Protein AF-A0A1I4ESF7-F1 (afdb_monomer_lite)

Radius of gyration: 11.87 Å; chains: 1; bounding box: 27×29×28 Å

pLDDT: mean 92.95, std 5.38, range [70.0, 97.44]

Structure (mmCIF, N/CA/C/O backbone):
data_AF-A0A1I4ESF7-F1
#
_entry.id   AF-A0A1I4ESF7-F1
#
loop_
_atom_site.group_PDB
_atom_site.id
_atom_site.type_symbol
_atom_site.label_atom_id
_atom_site.label_alt_id
_atom_site.label_comp_id
_atom_site.label_asym_id
_atom_site.label_entity_id
_atom_site.label_seq_id
_atom_site.pdbx_PDB_ins_code
_atom_site.Cartn_x
_atom_site.Cartn_y
_atom_site.Cartn_z
_atom_site.occupancy
_atom_site.B_iso_or_equiv
_atom_site.auth_seq_id
_atom_site.auth_comp_id
_atom_site.auth_asym_id
_atom_site.auth_atom_id
_atom_site.pdbx_PDB_model_num
ATOM 1 N N . MET A 1 1 ? -12.478 5.673 2.289 1.00 78.62 1 MET A N 1
ATOM 2 C CA . MET A 1 1 ? -11.882 4.576 3.102 1.00 78.62 1 MET A CA 1
ATOM 3 C C . MET A 1 1 ? -10.660 4.049 2.359 1.00 78.62 1 MET A C 1
ATOM 5 O O . MET A 1 1 ? -10.756 3.859 1.157 1.00 78.62 1 MET A O 1
ATOM 9 N N . ILE A 1 2 ? -9.514 3.838 3.015 1.00 91.75 2 ILE A N 1
ATOM 10 C CA . ILE A 1 2 ? -8.253 3.507 2.313 1.00 91.75 2 ILE A CA 1
ATOM 11 C C . ILE A 1 2 ? -8.156 2.045 1.829 1.00 91.75 2 ILE A C 1
ATOM 13 O O . ILE A 1 2 ? -7.394 1.740 0.914 1.00 91.75 2 ILE A O 1
ATOM 17 N N . CYS A 1 3 ? -8.949 1.136 2.407 1.00 95.31 3 CYS A N 1
ATOM 18 C CA . CYS A 1 3 ? -9.024 -0.252 1.951 1.00 95.31 3 CYS A CA 1
ATOM 19 C C . CYS A 1 3 ? -9.435 -0.329 0.478 1.00 95.31 3 CYS A C 1
ATOM 21 O O . CYS A 1 3 ? -10.318 0.410 0.046 1.00 95.31 3 CYS A O 1
ATOM 23 N N . GLY A 1 4 ? -8.813 -1.231 -0.274 1.00 95.69 4 GLY A N 1
ATOM 24 C CA . GLY A 1 4 ? -9.054 -1.404 -1.700 1.00 95.69 4 GLY A CA 1
ATOM 25 C C . GLY A 1 4 ? -7.822 -1.889 -2.451 1.00 95.69 4 GLY A C 1
ATOM 26 O O . GLY A 1 4 ? -6.755 -2.104 -1.866 1.00 95.69 4 GLY A O 1
ATOM 27 N N . ASN A 1 5 ? -7.998 -2.060 -3.757 1.00 96.25 5 ASN A N 1
ATOM 28 C CA . ASN A 1 5 ? -6.925 -2.336 -4.700 1.00 96.25 5 ASN A CA 1
ATOM 29 C C . ASN A 1 5 ? -6.444 -1.017 -5.313 1.00 96.25 5 ASN A C 1
ATOM 31 O O . ASN A 1 5 ? -7.246 -0.132 -5.611 1.00 96.25 5 ASN A O 1
ATOM 3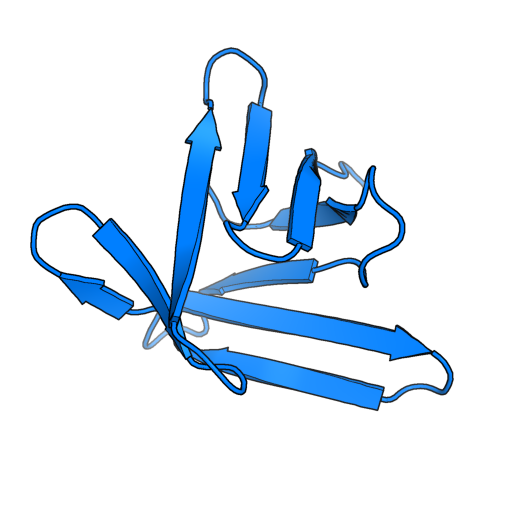5 N N . TRP A 1 6 ? -5.140 -0.897 -5.517 1.00 96.56 6 TRP A N 1
ATOM 36 C CA . TRP A 1 6 ? -4.485 0.340 -5.924 1.00 96.56 6 TRP A CA 1
ATOM 37 C C . TRP A 1 6 ? -3.470 0.040 -7.021 1.00 96.56 6 TRP A C 1
ATOM 39 O O . TRP A 1 6 ? -2.582 -0.798 -6.847 1.00 96.56 6 TRP A O 1
ATOM 49 N N . LYS A 1 7 ? -3.616 0.716 -8.161 1.00 95.44 7 LYS A N 1
ATOM 50 C CA . LYS A 1 7 ? -2.730 0.593 -9.316 1.00 95.44 7 LYS A CA 1
ATOM 51 C C . LYS A 1 7 ? -1.608 1.610 -9.226 1.00 95.44 7 LYS A C 1
ATOM 53 O O . LYS A 1 7 ? -1.916 2.792 -9.103 1.00 95.44 7 LYS A O 1
ATOM 58 N N . SER A 1 8 ? -0.353 1.197 -9.361 1.00 95.12 8 SER A N 1
ATOM 59 C CA . SER A 1 8 ? 0.737 2.175 -9.458 1.00 95.12 8 SER A CA 1
ATOM 60 C C . SER A 1 8 ? 0.667 2.952 -10.776 1.00 95.12 8 SER A C 1
ATOM 62 O O . SER A 1 8 ? 0.433 2.373 -11.842 1.00 95.12 8 SER A O 1
ATOM 64 N N . LEU A 1 9 ? 0.914 4.260 -10.711 1.00 95.94 9 LEU A N 1
ATOM 65 C CA . LEU A 1 9 ? 1.089 5.132 -11.877 1.00 95.94 9 LEU A CA 1
ATOM 66 C C . LEU A 1 9 ? 2.568 5.326 -12.254 1.00 95.94 9 LEU A C 1
ATOM 68 O O . LEU A 1 9 ? 2.866 5.815 -13.341 1.00 95.94 9 LEU A O 1
ATOM 72 N N . CYS A 1 10 ? 3.494 4.908 -11.386 1.00 92.31 10 CYS A N 1
ATOM 73 C CA . CYS A 1 10 ? 4.937 5.127 -11.534 1.00 92.31 10 CYS A CA 1
ATOM 74 C C . CYS A 1 10 ? 5.726 3.844 -11.856 1.00 92.31 10 CYS A C 1
ATOM 76 O O . CYS A 1 10 ? 6.952 3.872 -11.910 1.00 92.31 10 CYS A O 1
ATOM 78 N N . GLY A 1 11 ? 5.041 2.719 -12.084 1.00 87.81 11 GLY A N 1
ATOM 79 C CA . GLY A 1 11 ? 5.671 1.431 -12.401 1.00 87.81 11 GLY A CA 1
ATOM 80 C C . GLY A 1 11 ? 6.087 0.599 -11.183 1.00 87.81 11 GLY A C 1
ATOM 81 O O . GLY A 1 11 ? 6.671 -0.472 -11.362 1.00 87.81 11 GLY A O 1
ATOM 82 N N . SER A 1 12 ? 5.757 1.051 -9.969 1.00 91.44 12 SER A N 1
ATOM 83 C CA . SER A 1 12 ? 5.847 0.241 -8.752 1.00 91.44 12 SER A CA 1
ATOM 84 C C . SER A 1 12 ? 4.802 -0.889 -8.760 1.00 91.44 12 SER A C 1
ATOM 86 O O . SER A 1 12 ? 3.869 -0.880 -9.569 1.00 91.44 12 SER A O 1
ATOM 88 N N . PRO A 1 13 ? 4.947 -1.911 -7.900 1.00 92.44 13 PRO A N 1
ATOM 89 C CA . PRO A 1 13 ? 3.968 -2.989 -7.796 1.00 92.44 13 PRO A CA 1
ATOM 90 C C . PRO A 1 13 ? 2.589 -2.474 -7.384 1.00 92.44 13 PRO A C 1
ATOM 92 O O . PRO A 1 13 ? 2.482 -1.598 -6.530 1.00 92.44 13 PRO A O 1
ATOM 95 N N . ASP A 1 14 ? 1.532 -3.077 -7.924 1.00 94.06 14 ASP A N 1
ATOM 96 C CA . ASP A 1 14 ? 0.176 -2.830 -7.438 1.00 94.06 14 ASP A CA 1
ATOM 97 C C . ASP A 1 14 ? 0.046 -3.291 -5.980 1.00 94.06 14 ASP A C 1
ATOM 99 O O . ASP A 1 14 ? 0.639 -4.298 -5.561 1.00 94.06 14 ASP A O 1
ATOM 103 N N . ILE A 1 15 ? -0.763 -2.564 -5.209 1.00 95.50 15 ILE A N 1
ATOM 104 C CA . ILE A 1 15 ? -0.962 -2.852 -3.791 1.00 95.50 15 ILE A CA 1
ATOM 105 C C . ILE A 1 15 ? -2.429 -3.113 -3.466 1.00 95.50 15 ILE A C 1
ATOM 107 O O . ILE A 1 15 ? -3.351 -2.613 -4.115 1.00 95.50 15 ILE A O 1
ATOM 111 N N . ARG A 1 16 ? -2.645 -3.867 -2.392 1.00 96.25 16 ARG A N 1
ATOM 112 C CA . ARG A 1 16 ? -3.954 -4.051 -1.768 1.00 96.25 16 ARG A CA 1
ATOM 113 C C . ARG A 1 16 ? -3.878 -3.670 -0.302 1.00 96.25 16 ARG A C 1
ATOM 115 O O . ARG A 1 16 ? -3.058 -4.217 0.433 1.00 96.25 16 ARG A O 1
ATOM 122 N N . ILE A 1 17 ? -4.768 -2.783 0.131 1.00 96.81 17 ILE A N 1
ATOM 123 C CA . ILE A 1 17 ? -4.928 -2.415 1.540 1.00 96.81 17 ILE A CA 1
ATOM 124 C C . ILE A 1 17 ? -6.210 -3.050 2.063 1.00 96.81 17 ILE A C 1
ATOM 126 O O . ILE A 1 17 ? -7.268 -2.946 1.442 1.00 96.81 17 ILE A O 1
ATOM 130 N N . PHE A 1 18 ? -6.120 -3.729 3.201 1.00 96.31 18 PHE A N 1
ATOM 131 C CA . PHE A 1 18 ? -7.248 -4.423 3.816 1.00 96.31 18 PHE A CA 1
ATOM 132 C C . PHE A 1 18 ? -7.108 -4.454 5.337 1.00 96.31 18 PHE A C 1
ATOM 134 O O . PHE A 1 18 ? -6.024 -4.245 5.877 1.00 96.31 18 PHE A O 1
ATOM 141 N N . HIS A 1 19 ? -8.211 -4.716 6.031 1.00 95.38 19 HIS A N 1
ATOM 142 C CA . HIS A 1 19 ? -8.205 -4.995 7.462 1.00 95.38 19 HIS A CA 1
ATOM 143 C C . HIS A 1 19 ? -8.341 -6.508 7.656 1.00 95.38 19 HIS A C 1
ATOM 145 O O . HIS A 1 19 ? -9.270 -7.103 7.117 1.00 95.38 19 HIS A O 1
ATOM 151 N N . ASP A 1 20 ? 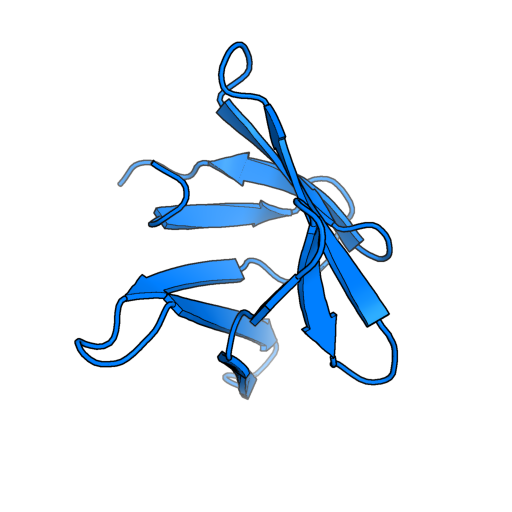-7.428 -7.139 8.395 1.00 94.56 20 ASP A N 1
ATOM 152 C CA . ASP A 1 20 ? -7.438 -8.598 8.617 1.00 94.56 20 ASP A CA 1
ATOM 153 C C . ASP A 1 20 ? -8.264 -9.033 9.844 1.00 94.56 20 ASP A C 1
ATOM 155 O O . ASP A 1 20 ? -8.276 -10.202 10.214 1.00 94.56 20 ASP A O 1
ATOM 159 N N . GLY A 1 21 ? -8.960 -8.084 10.474 1.00 94.62 21 GLY A N 1
ATOM 160 C CA . GLY A 1 21 ? -9.710 -8.280 11.718 1.00 94.62 21 GLY A CA 1
ATOM 161 C C . GLY A 1 21 ? -8.928 -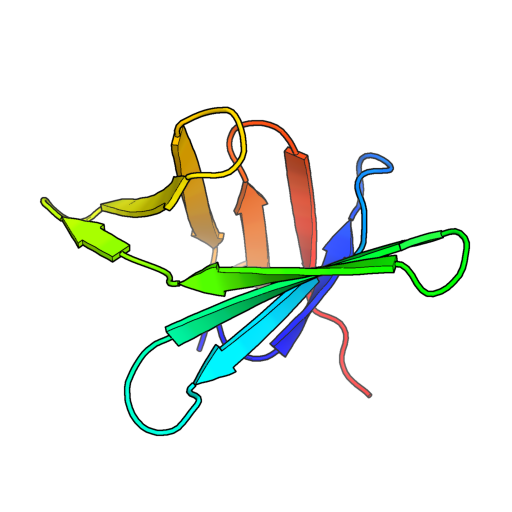7.865 12.964 1.00 94.62 21 GLY A C 1
ATOM 162 O O . GLY A 1 21 ? -9.541 -7.581 13.987 1.00 94.62 21 GLY A O 1
ATOM 163 N N . ILE A 1 22 ? -7.602 -7.741 12.864 1.00 92.62 22 ILE A N 1
ATOM 164 C CA . ILE A 1 22 ? -6.724 -7.305 13.957 1.00 92.62 22 ILE A CA 1
ATOM 165 C C . ILE A 1 22 ? -6.144 -5.925 13.653 1.00 92.62 22 ILE A C 1
ATOM 167 O O . ILE A 1 22 ? -6.106 -5.059 14.525 1.00 92.62 22 ILE A O 1
ATOM 171 N N . ARG A 1 23 ? -5.666 -5.714 12.425 1.00 93.12 23 ARG A N 1
ATOM 172 C CA . ARG A 1 23 ? -5.043 -4.460 11.997 1.00 93.12 23 ARG A CA 1
ATOM 173 C C . ARG A 1 23 ? -5.171 -4.247 10.497 1.00 93.12 23 ARG A C 1
ATOM 175 O O . ARG A 1 23 ? -5.467 -5.160 9.725 1.00 93.12 23 ARG A O 1
ATOM 182 N N . TYR A 1 24 ? -4.868 -3.027 10.070 1.00 95.94 24 TYR A N 1
ATOM 183 C CA . TYR A 1 24 ? -4.680 -2.738 8.657 1.00 95.94 24 TYR A CA 1
ATOM 184 C C . TYR A 1 24 ? -3.381 -3.362 8.135 1.00 95.94 24 TYR A C 1
ATOM 186 O O . TYR A 1 24 ? -2.333 -3.353 8.792 1.00 95.94 24 TYR A O 1
ATOM 194 N N . ARG A 1 25 ? -3.461 -3.912 6.929 1.00 96.44 25 ARG A N 1
ATOM 195 C CA . ARG A 1 25 ? -2.391 -4.605 6.218 1.00 96.44 25 ARG A CA 1
ATOM 196 C C . ARG A 1 25 ? -2.286 -4.042 4.810 1.00 96.44 25 ARG A C 1
ATOM 198 O O . ARG A 1 25 ? -3.286 -3.630 4.221 1.00 96.44 25 ARG A O 1
ATOM 205 N N . LEU A 1 26 ? -1.073 -4.066 4.277 1.00 96.56 26 LEU A N 1
ATOM 206 C CA . LEU A 1 26 ? -0.776 -3.723 2.894 1.00 96.56 26 LEU A CA 1
ATOM 207 C C . LEU A 1 26 ? -0.041 -4.899 2.260 1.00 96.56 26 LEU A C 1
ATOM 209 O O . LEU A 1 26 ? 0.931 -5.403 2.823 1.00 96.56 26 LEU A O 1
ATOM 213 N N . CYS A 1 27 ? -0.534 -5.352 1.115 1.00 95.69 27 CYS A N 1
ATOM 214 C CA . CYS A 1 27 ? 0.079 -6.398 0.311 1.00 95.69 27 CYS A CA 1
ATOM 215 C C . CYS A 1 27 ? 0.631 -5.789 -0.980 1.00 95.69 27 CYS A C 1
ATOM 217 O O . CYS A 1 27 ? -0.130 -5.153 -1.707 1.00 95.69 27 CYS A O 1
ATOM 219 N N . LEU A 1 28 ? 1.922 -5.984 -1.253 1.00 92.00 28 LEU A N 1
ATOM 220 C CA . LEU A 1 28 ? 2.574 -5.634 -2.518 1.00 92.00 28 LEU A CA 1
ATOM 221 C C . LEU A 1 28 ? 2.655 -6.881 -3.395 1.00 92.00 28 LEU A C 1
ATOM 223 O O . LEU A 1 28 ? 3.226 -7.883 -2.962 1.00 92.00 28 LEU A O 1
ATOM 227 N N . SER A 1 29 ? 2.114 -6.819 -4.612 1.00 87.38 29 SER A N 1
ATOM 228 C CA . SER A 1 29 ? 2.128 -7.945 -5.556 1.00 87.38 29 SER A CA 1
ATOM 229 C C . SER A 1 29 ? 3.195 -7.728 -6.628 1.00 87.38 29 SER A C 1
ATOM 231 O O . SER A 1 29 ? 2.997 -6.955 -7.564 1.00 87.38 29 SER A O 1
ATOM 233 N N . TYR A 1 30 ? 4.340 -8.396 -6.494 1.00 80.38 30 TYR A N 1
ATOM 234 C CA . TYR A 1 30 ? 5.407 -8.380 -7.495 1.00 80.38 30 TYR A CA 1
ATOM 235 C C . TYR A 1 30 ? 5.153 -9.422 -8.594 1.00 80.38 30 TYR A C 1
ATOM 237 O O . TYR A 1 30 ? 4.305 -10.307 -8.480 1.00 80.38 30 TYR A O 1
ATOM 245 N N . LYS A 1 31 ? 5.922 -9.324 -9.685 1.00 78.00 31 LYS A N 1
ATOM 24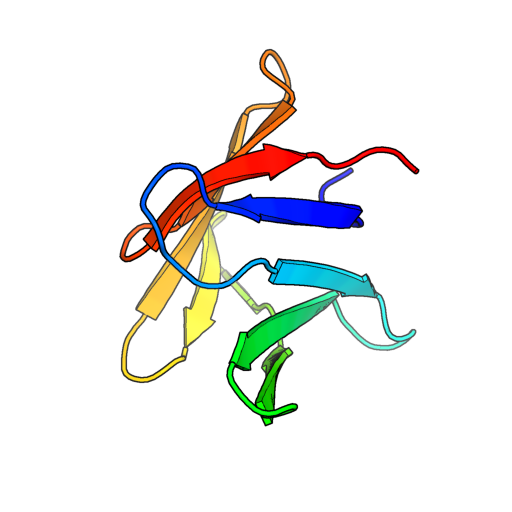6 C CA . LYS A 1 31 ? 5.934 -10.335 -10.754 1.00 78.00 31 LYS A CA 1
ATOM 247 C C . LYS A 1 31 ? 6.322 -11.717 -10.201 1.00 78.00 31 LYS A C 1
ATOM 249 O O . LYS A 1 31 ? 7.047 -11.799 -9.213 1.00 78.00 31 LYS A O 1
ATOM 254 N N . HIS A 1 32 ? 5.921 -12.778 -10.906 1.00 76.31 32 HIS A N 1
ATOM 255 C CA . HIS A 1 32 ? 6.210 -14.181 -10.558 1.00 76.31 32 HIS A CA 1
ATOM 256 C C . HIS A 1 32 ? 5.601 -14.621 -9.217 1.00 76.31 32 HIS A C 1
ATOM 258 O O . HIS A 1 32 ? 6.281 -15.234 -8.397 1.00 76.31 32 HIS A O 1
ATOM 264 N N . ASP A 1 33 ? 4.337 -14.258 -8.979 1.00 76.88 33 ASP A N 1
ATOM 265 C CA . ASP A 1 33 ? 3.537 -14.690 -7.821 1.00 76.88 33 ASP A CA 1
ATOM 266 C C . ASP A 1 33 ? 4.159 -14.392 -6.446 1.00 76.88 33 ASP A C 1
ATOM 268 O O . ASP A 1 33 ? 3.791 -14.978 -5.428 1.00 76.88 33 ASP A O 1
ATOM 272 N N . THR A 1 34 ? 5.099 -13.447 -6.392 1.00 84.12 34 THR A N 1
ATOM 273 C CA . THR A 1 34 ? 5.733 -13.036 -5.142 1.00 84.12 34 THR A CA 1
ATOM 274 C C . THR A 1 34 ? 4.934 -11.897 -4.527 1.00 84.12 34 THR A C 1
ATOM 276 O O . THR A 1 34 ? 4.814 -10.824 -5.116 1.00 84.12 34 THR A O 1
ATOM 279 N N . ALA A 1 35 ? 4.412 -12.107 -3.320 1.00 90.12 35 ALA A N 1
ATOM 280 C CA . ALA A 1 35 ? 3.668 -11.093 -2.587 1.00 90.12 35 ALA A CA 1
ATOM 281 C C . ALA A 1 35 ? 4.252 -10.870 -1.189 1.00 90.12 35 ALA A C 1
ATOM 283 O O . ALA A 1 35 ? 4.558 -11.821 -0.469 1.00 90.12 35 ALA A O 1
ATOM 284 N N . PHE A 1 36 ? 4.363 -9.606 -0.780 1.00 92.06 36 PHE A N 1
ATOM 285 C CA . PHE A 1 36 ? 4.810 -9.227 0.561 1.00 92.06 36 PHE A CA 1
ATOM 286 C C . PHE A 1 36 ? 3.680 -8.536 1.307 1.00 92.06 36 PHE A C 1
ATOM 288 O O . PHE A 1 36 ? 3.119 -7.564 0.813 1.00 92.06 36 PHE A O 1
ATOM 295 N N . THR A 1 37 ? 3.357 -9.015 2.511 1.00 94.88 37 THR A N 1
ATOM 296 C CA . THR A 1 37 ? 2.321 -8.405 3.356 1.00 94.88 37 THR A CA 1
ATOM 297 C C . THR A 1 37 ? 2.921 -7.787 4.610 1.00 94.88 37 THR A C 1
ATOM 299 O O . THR A 1 37 ? 3.441 -8.482 5.487 1.00 94.88 37 THR A O 1
ATOM 302 N N . VAL A 1 38 ? 2.759 -6.478 4.744 1.00 95.50 38 VAL A N 1
ATOM 303 C CA . VAL A 1 38 ? 3.228 -5.680 5.878 1.00 95.50 38 VAL A CA 1
ATOM 304 C C . VAL A 1 38 ? 2.052 -5.180 6.712 1.00 95.50 38 VAL A C 1
ATOM 306 O O . VAL A 1 38 ? 0.916 -5.093 6.247 1.00 95.50 38 VAL A O 1
ATOM 309 N N . GLY A 1 39 ? 2.296 -4.929 7.998 1.00 95.94 39 GLY A N 1
ATOM 310 C CA . GLY A 1 39 ? 1.333 -4.235 8.854 1.00 95.94 39 GLY A CA 1
ATOM 311 C C . GLY A 1 39 ? 1.427 -2.730 8.639 1.00 95.94 39 GLY A C 1
ATOM 312 O O . GLY A 1 39 ? 2.533 -2.212 8.488 1.00 95.94 39 GLY A O 1
ATOM 313 N N . LEU A 1 40 ? 0.285 -2.048 8.643 1.00 96.25 40 LEU A N 1
ATOM 314 C CA . LEU A 1 40 ? 0.259 -0.593 8.701 1.00 96.25 40 LEU A CA 1
ATOM 315 C C . LEU A 1 40 ? 0.323 -0.135 10.155 1.00 96.25 40 LEU A C 1
ATOM 317 O O . LEU A 1 40 ? -0.334 -0.704 11.030 1.00 96.25 40 LEU A O 1
ATOM 321 N N . SER A 1 41 ? 1.101 0.911 10.382 1.00 95.31 41 SER A N 1
ATOM 322 C CA . SER A 1 41 ? 1.237 1.589 11.663 1.00 95.31 41 SER A CA 1
ATOM 323 C C . SER A 1 41 ? 0.754 3.025 11.524 1.00 95.31 41 SER A C 1
ATOM 325 O O . SER A 1 41 ? 0.942 3.656 10.484 1.00 95.31 41 SER A O 1
ATOM 327 N N . GLN A 1 42 ? 0.153 3.549 12.589 1.00 93.38 42 GLN A N 1
ATOM 328 C CA . GLN A 1 42 ? -0.155 4.967 12.717 1.00 93.38 42 GLN A CA 1
ATOM 329 C C . GLN A 1 42 ? 0.542 5.534 13.944 1.00 93.38 42 GLN A C 1
ATOM 331 O O . GLN A 1 42 ? 0.485 4.950 15.025 1.00 93.38 42 GLN A O 1
ATOM 336 N N . SER A 1 43 ? 1.212 6.667 13.772 1.00 93.25 43 SER A N 1
ATOM 337 C CA . SER A 1 43 ? 1.834 7.408 14.866 1.00 93.25 43 SER A CA 1
ATOM 338 C C . SER A 1 43 ? 1.925 8.881 14.496 1.00 93.25 43 SER A C 1
ATOM 340 O O . SER A 1 43 ? 2.228 9.202 13.349 1.00 93.25 43 SER A O 1
ATOM 342 N N . TRP A 1 44 ? 1.638 9.774 15.447 1.00 92.50 44 TRP A N 1
ATOM 343 C CA . TRP A 1 44 ? 1.705 11.232 15.256 1.00 92.50 44 TRP A CA 1
ATOM 344 C C . TRP A 1 44 ? 0.935 11.753 14.025 1.00 92.50 44 TRP A C 1
ATOM 346 O O . TRP A 1 44 ? 1.367 12.694 13.369 1.00 92.50 44 TRP A O 1
ATOM 356 N N . GLY A 1 45 ? -0.195 11.122 13.686 1.00 89.25 45 GLY A N 1
ATOM 357 C CA . GLY A 1 45 ? -1.009 11.486 12.518 1.00 89.25 45 GLY A CA 1
ATOM 358 C C . GLY A 1 45 ? -0.489 10.968 11.170 1.00 89.25 45 GLY A C 1
ATOM 359 O O . GLY A 1 45 ? -1.113 11.222 10.146 1.00 89.25 45 GLY A O 1
ATOM 360 N N . ILE A 1 46 ? 0.610 10.211 11.152 1.00 92.50 46 ILE A N 1
ATOM 361 C CA . ILE A 1 46 ? 1.199 9.633 9.940 1.00 92.50 46 ILE A CA 1
ATOM 362 C C . ILE A 1 46 ? 0.838 8.149 9.871 1.00 92.50 46 ILE A C 1
ATOM 364 O O . ILE A 1 46 ? 1.045 7.412 10.837 1.00 92.50 46 ILE A O 1
ATOM 368 N N . THR A 1 47 ? 0.339 7.699 8.718 1.00 95.75 47 THR A N 1
ATOM 369 C CA . THR A 1 47 ? 0.190 6.269 8.403 1.00 95.75 47 THR A CA 1
ATOM 370 C C . THR A 1 47 ? 1.415 5.807 7.627 1.00 95.75 47 THR A C 1
ATOM 372 O O . THR A 1 47 ? 1.806 6.454 6.660 1.00 95.75 47 THR A O 1
ATOM 375 N N . PHE A 1 48 ? 2.041 4.705 8.028 1.00 96.38 48 PHE A N 1
ATOM 376 C CA . PHE A 1 48 ? 3.264 4.218 7.395 1.00 96.38 48 PHE A CA 1
ATOM 377 C C . PHE A 1 48 ? 3.435 2.707 7.543 1.00 96.38 48 PHE A C 1
ATOM 379 O O . PHE A 1 48 ? 2.763 2.047 8.338 1.00 96.38 48 PHE A O 1
ATOM 386 N N . PHE A 1 49 ? 4.391 2.164 6.803 1.00 95.88 49 PHE A N 1
ATOM 387 C CA . PHE A 1 49 ? 4.922 0.821 6.996 1.00 95.88 49 PHE A CA 1
ATOM 388 C C . PHE A 1 49 ? 6.437 0.827 6.788 1.00 95.88 49 PHE A C 1
ATOM 390 O O . PHE A 1 49 ? 7.001 1.785 6.260 1.00 95.88 49 PHE A O 1
ATOM 397 N N . ASN A 1 50 ? 7.106 -0.234 7.238 1.00 93.00 50 ASN A N 1
ATOM 398 C CA . ASN A 1 50 ? 8.529 -0.422 6.987 1.00 93.00 50 ASN A CA 1
ATOM 399 C C . ASN A 1 50 ? 8.725 -1.552 5.974 1.00 93.00 50 ASN A C 1
ATOM 401 O O . ASN A 1 50 ? 8.292 -2.680 6.217 1.00 93.00 50 ASN A O 1
ATOM 405 N N . PHE A 1 51 ? 9.365 -1.240 4.853 1.00 90.94 51 PHE A N 1
ATOM 406 C CA . PHE A 1 51 ? 9.773 -2.206 3.843 1.00 90.94 51 PHE A CA 1
ATOM 407 C C . PHE A 1 51 ? 11.105 -1.749 3.248 1.00 90.94 51 PHE A C 1
ATOM 409 O O . PHE A 1 51 ? 11.139 -0.925 2.343 1.00 90.94 51 PHE A O 1
ATOM 416 N N . TYR A 1 52 ? 12.208 -2.224 3.837 1.00 89.31 52 TYR A N 1
ATOM 417 C CA . TYR A 1 52 ? 13.569 -1.734 3.558 1.00 89.31 52 TYR A CA 1
ATOM 418 C C . TYR A 1 52 ? 13.751 -0.217 3.779 1.00 89.31 52 TYR A C 1
ATOM 420 O O . TYR A 1 52 ? 14.655 0.399 3.221 1.00 89.31 52 TYR A O 1
ATOM 428 N N . GLY A 1 53 ? 12.907 0.387 4.618 1.00 92.62 53 GLY A N 1
ATOM 429 C CA . GLY A 1 53 ? 12.824 1.830 4.815 1.00 92.62 53 GLY A CA 1
ATOM 430 C C . GLY A 1 53 ? 11.427 2.249 5.269 1.00 92.62 53 GLY A C 1
ATOM 431 O O . GLY A 1 53 ? 10.464 1.495 5.123 1.00 92.62 53 GLY A O 1
ATOM 432 N N . LEU A 1 54 ? 11.314 3.444 5.851 1.00 94.62 54 LEU A N 1
ATOM 433 C CA . LEU A 1 54 ? 10.028 4.014 6.255 1.00 94.62 54 LEU A CA 1
ATOM 434 C C . LEU A 1 54 ? 9.286 4.543 5.021 1.00 94.62 54 LEU A C 1
ATOM 436 O O . LEU A 1 54 ? 9.745 5.496 4.394 1.00 94.62 54 LEU A O 1
ATOM 440 N N . ILE A 1 55 ? 8.122 3.973 4.721 1.00 96.12 55 ILE A N 1
ATOM 441 C CA . ILE A 1 55 ? 7.256 4.411 3.624 1.00 96.12 55 ILE A CA 1
ATOM 442 C C . ILE A 1 55 ? 5.975 4.972 4.229 1.00 96.12 55 ILE A C 1
ATOM 444 O O . ILE A 1 55 ? 5.228 4.249 4.894 1.00 96.12 55 ILE A O 1
ATOM 448 N N . GLN A 1 56 ? 5.729 6.266 4.024 1.00 96.88 56 GLN A N 1
ATOM 449 C CA . GLN A 1 56 ? 4.496 6.907 4.477 1.00 96.88 56 GLN A CA 1
ATOM 450 C C . GLN A 1 56 ? 3.409 6.763 3.419 1.00 96.88 56 GLN A C 1
ATOM 452 O O . GLN A 1 56 ? 3.695 6.734 2.222 1.00 96.88 56 GLN A O 1
ATOM 457 N N . ILE A 1 57 ? 2.170 6.692 3.888 1.00 96.75 57 ILE A N 1
ATOM 458 C CA . ILE A 1 57 ? 0.969 6.592 3.072 1.00 96.75 57 ILE A CA 1
ATOM 459 C C . ILE A 1 57 ? 0.168 7.873 3.249 1.00 96.75 57 ILE A C 1
ATOM 461 O O . ILE A 1 57 ? -0.223 8.217 4.367 1.00 96.75 57 ILE A O 1
ATOM 465 N N . LEU A 1 58 ? -0.113 8.535 2.134 1.00 95.94 58 LEU A N 1
ATOM 466 C CA . LEU A 1 58 ? -1.028 9.662 2.056 1.00 95.94 58 LEU A CA 1
ATOM 467 C C . LEU A 1 58 ? -2.224 9.261 1.196 1.00 95.94 58 LEU A C 1
ATOM 469 O O . LEU A 1 58 ? -2.060 8.573 0.192 1.00 95.94 58 LEU A O 1
ATOM 473 N N . TYR A 1 59 ? -3.418 9.670 1.607 1.00 95.25 59 TYR A N 1
ATOM 474 C CA . TYR A 1 59 ? -4.646 9.464 0.848 1.00 95.25 59 TYR A CA 1
ATOM 475 C C . TYR A 1 59 ? -5.290 10.824 0.593 1.00 95.25 59 TYR A C 1
ATOM 477 O O . TYR A 1 59 ? -5.564 11.555 1.543 1.00 95.25 59 TYR A O 1
ATOM 485 N N . ASP A 1 60 ? -5.480 11.142 -0.682 1.00 95.12 60 ASP A N 1
ATOM 486 C CA . ASP A 1 60 ? -6.216 12.299 -1.183 1.00 95.12 60 ASP A CA 1
ATOM 487 C C . ASP A 1 60 ? -7.648 11.829 -1.471 1.00 95.12 60 ASP A C 1
ATOM 489 O O . ASP A 1 60 ? -7.873 11.015 -2.373 1.00 95.12 60 ASP A O 1
ATOM 493 N N . ASP A 1 61 ? -8.603 12.261 -0.648 1.00 93.69 61 ASP A N 1
ATOM 494 C CA . ASP A 1 61 ? -10.004 11.852 -0.746 1.00 93.69 61 ASP A CA 1
ATOM 495 C C . ASP A 1 61 ? -10.765 12.589 -1.854 1.00 93.69 61 ASP A C 1
ATOM 497 O O . ASP A 1 61 ? -11.682 12.008 -2.434 1.00 93.69 61 ASP A O 1
ATOM 501 N N . GLU A 1 62 ? -10.354 13.810 -2.203 1.00 95.25 62 GLU A N 1
ATOM 502 C CA . GLU A 1 62 ? -10.912 14.576 -3.322 1.00 95.25 62 GLU A CA 1
ATOM 503 C C . GLU A 1 62 ? -10.624 13.898 -4.665 1.00 95.25 62 GLU A C 1
ATOM 505 O O . GLU A 1 62 ? -11.485 13.858 -5.548 1.00 95.25 62 GLU A O 1
ATOM 510 N N . ARG A 1 63 ? -9.416 13.348 -4.828 1.00 95.12 63 ARG A N 1
ATOM 511 C CA . ARG A 1 63 ? -8.977 12.678 -6.067 1.00 95.12 63 ARG A CA 1
ATOM 512 C C . ARG A 1 63 ? -9.100 11.161 -6.033 1.00 95.12 63 ARG A C 1
ATOM 514 O O . ARG A 1 63 ? -8.891 10.515 -7.058 1.00 95.12 63 ARG A O 1
ATOM 521 N N . ASP A 1 64 ? -9.397 10.601 -4.865 1.00 95.75 64 ASP A N 1
ATOM 522 C CA . ASP A 1 64 ? -9.332 9.170 -4.575 1.00 95.75 64 ASP A CA 1
ATOM 523 C C . ASP A 1 64 ? -7.994 8.537 -5.005 1.00 95.75 64 ASP A C 1
ATOM 525 O O . ASP A 1 64 ? -7.923 7.500 -5.674 1.00 95.75 64 ASP A O 1
ATOM 529 N N . MET A 1 65 ? -6.909 9.200 -4.606 1.00 96.69 65 MET A N 1
ATOM 530 C CA . MET A 1 65 ? -5.537 8.816 -4.919 1.00 96.69 65 MET A CA 1
ATOM 531 C C . MET A 1 65 ? -4.752 8.492 -3.660 1.00 96.69 65 MET A C 1
ATOM 533 O O . MET A 1 65 ? -4.915 9.116 -2.613 1.00 96.69 65 MET A O 1
ATOM 537 N N . LEU A 1 66 ? -3.854 7.524 -3.780 1.00 96.75 66 LEU A N 1
ATOM 538 C CA . LEU A 1 66 ? -2.943 7.146 -2.715 1.00 96.75 66 LEU A CA 1
ATOM 539 C C . LEU A 1 66 ? -1.512 7.451 -3.141 1.00 96.75 66 LEU A C 1
ATOM 541 O O . LEU A 1 66 ? -1.113 7.118 -4.249 1.00 96.75 66 LEU A O 1
ATOM 545 N N . SER A 1 67 ? -0.727 8.046 -2.254 1.00 96.69 67 SER A N 1
ATOM 546 C CA . SER A 1 67 ? 0.681 8.344 -2.506 1.00 96.69 67 SER A CA 1
ATOM 547 C C . SER A 1 67 ? 1.551 7.658 -1.468 1.00 96.69 67 SER A C 1
ATOM 549 O O . SER A 1 67 ? 1.321 7.772 -0.262 1.00 96.69 67 SER A O 1
ATOM 551 N N . LEU A 1 68 ? 2.564 6.946 -1.949 1.00 96.19 68 LEU A N 1
ATOM 552 C CA . LEU A 1 68 ? 3.613 6.349 -1.136 1.00 96.19 68 LEU A CA 1
ATOM 553 C C . LEU A 1 68 ? 4.903 7.140 -1.333 1.00 96.19 68 LEU A C 1
ATOM 555 O O . LEU A 1 68 ? 5.327 7.362 -2.465 1.00 96.19 68 LEU A O 1
ATOM 559 N N . THR A 1 69 ? 5.567 7.528 -0.245 1.00 95.31 69 THR A N 1
ATOM 560 C CA . THR A 1 69 ? 6.729 8.437 -0.316 1.00 95.31 69 THR A CA 1
ATOM 561 C C . THR A 1 69 ? 7.896 7.931 -1.167 1.00 95.31 69 THR A C 1
ATOM 563 O O . THR A 1 69 ? 8.658 8.752 -1.667 1.00 95.31 69 THR A O 1
ATOM 566 N N . THR A 1 70 ? 8.054 6.614 -1.339 1.00 91.75 70 THR A N 1
ATOM 567 C CA . THR A 1 70 ? 9.108 6.010 -2.181 1.00 91.75 70 THR A CA 1
ATOM 568 C C . THR A 1 70 ? 8.591 5.430 -3.495 1.00 91.75 70 THR A C 1
ATOM 570 O O . THR A 1 70 ? 9.372 5.278 -4.427 1.00 91.75 70 THR A O 1
ATOM 573 N N . GLU A 1 71 ? 7.294 5.121 -3.585 1.00 91.88 71 GLU A N 1
ATOM 574 C CA . GLU A 1 71 ? 6.712 4.384 -4.718 1.00 91.88 71 GLU A CA 1
ATOM 575 C C . GLU A 1 71 ? 5.832 5.252 -5.630 1.00 91.88 71 GLU A C 1
ATOM 577 O O . GLU A 1 71 ? 5.330 4.779 -6.649 1.00 91.88 71 GLU A O 1
ATOM 582 N N . GLY A 1 72 ? 5.615 6.515 -5.260 1.00 95.50 72 GLY A N 1
ATOM 583 C CA . GLY A 1 72 ? 4.822 7.459 -6.035 1.00 95.50 72 GLY A CA 1
ATOM 584 C C . GLY A 1 72 ? 3.316 7.267 -5.874 1.00 95.50 72 GLY A C 1
ATOM 585 O O . GLY A 1 72 ? 2.826 6.846 -4.822 1.00 95.50 72 GLY A O 1
ATOM 586 N N . GLU A 1 73 ? 2.585 7.650 -6.916 1.00 97.38 73 GLU A N 1
ATOM 587 C CA . GLU A 1 73 ? 1.129 7.764 -6.898 1.00 97.38 73 GLU A CA 1
ATOM 588 C C . GLU A 1 73 ? 0.432 6.484 -7.359 1.00 97.38 73 GLU A C 1
ATOM 590 O O . GLU A 1 73 ? 0.906 5.742 -8.228 1.00 97.38 73 GLU A O 1
ATOM 595 N N . TYR A 1 74 ? -0.739 6.259 -6.779 1.00 97.44 74 TYR A N 1
ATOM 596 C CA . TYR A 1 74 ? -1.592 5.115 -7.006 1.00 97.44 74 TYR A CA 1
ATOM 597 C C . TYR A 1 74 ? -3.029 5.560 -7.234 1.00 97.44 74 TYR A C 1
ATOM 599 O O . TYR A 1 74 ? -3.597 6.335 -6.463 1.00 97.44 74 TYR A O 1
ATOM 607 N N . GLN A 1 75 ? -3.643 4.986 -8.261 1.00 97.19 75 GLN A N 1
ATOM 608 C CA . GLN A 1 75 ? -5.057 5.166 -8.556 1.00 97.19 75 GLN A CA 1
ATOM 609 C C . GLN A 1 75 ? -5.854 3.988 -8.004 1.00 97.19 75 GLN A C 1
ATOM 611 O O . GLN A 1 75 ? -5.453 2.830 -8.167 1.00 97.19 75 GLN A O 1
ATOM 616 N N . ARG A 1 76 ? -6.998 4.255 -7.369 1.00 96.75 76 ARG A N 1
ATOM 617 C CA . ARG A 1 76 ? -7.872 3.176 -6.911 1.00 96.75 76 ARG A CA 1
ATOM 618 C C . ARG A 1 76 ? -8.385 2.353 -8.091 1.00 96.75 76 ARG A C 1
ATOM 620 O O . ARG A 1 76 ? -8.804 2.895 -9.112 1.00 96.75 76 ARG A O 1
ATOM 627 N N . LYS A 1 77 ? -8.385 1.031 -7.928 1.00 95.31 77 LYS A N 1
ATOM 628 C CA . LYS A 1 77 ? -9.097 0.110 -8.812 1.00 95.31 77 LYS A CA 1
ATOM 629 C C . LYS A 1 77 ? -10.451 -0.237 -8.211 1.00 95.31 77 LYS A C 1
ATOM 631 O O . LYS A 1 77 ? -10.531 -0.672 -7.061 1.00 95.31 77 LYS A O 1
ATOM 636 N N . TYR A 1 78 ? -11.475 -0.066 -9.030 1.00 88.94 78 TYR A N 1
ATOM 637 C CA . TYR A 1 78 ? -12.811 -0.587 -8.805 1.00 88.94 78 TYR A CA 1
ATOM 638 C C . TYR A 1 78 ? -12.963 -1.827 -9.686 1.00 88.94 78 TYR A C 1
ATOM 640 O O . TYR A 1 78 ? -12.574 -1.780 -10.856 1.00 88.94 78 TYR A O 1
ATOM 648 N N . ASP A 1 79 ? -13.439 -2.919 -9.095 1.00 70.00 79 ASP A N 1
ATOM 649 C CA . ASP A 1 79 ? -13.832 -4.123 -9.833 1.00 70.00 79 ASP A CA 1
ATOM 650 C C . ASP A 1 79 ? -15.206 -3.921 -10.491 1.00 70.00 79 ASP A C 1
ATOM 652 O O . ASP A 1 79 ? -16.051 -3.215 -9.884 1.00 70.00 79 ASP A O 1
#

Sequence (79 aa):
MICGNWKSLCGSPDIRIFHDGIRYRLCLSYKHDTAFTVGLSQSWGITFFNFYGLIQILYDDERDMLSLTTEGEYQRKYD

Foldseek 3Di:
DLAAWWAAPQPFFTKGWDQPVPAIKIWGQDPPRDIDIWGWDDDPNWIWTDDVHTWTWDADPVQRWIQIPPRGIIHGDDD

Secondary structure (DSSP, 8-state):
---EEEEESSSPPEEEEEE-SSSEEEEEE-STT-EEEEE-EEETTEEEEESSSEEEEEEETTTTEEEETTTEEEEEEP-

=== Feature glossary ===
A reading guide for the features in this record.

Start from the sequence.

  · This is the polypeptide sequence — one letter per residue, N-terminus first. Length ranges from a few dozen residues for small domains to over a thousand for large multi-domain proteins.

Fold it, and you get atomic coordinates and the backbone conformation that goes with them.

  · Structure coordinates are given as an mmCIF _atom_site loop: one row per atom with element, residue name, chain id, sequence number, and x/y/z position in Å. Only the four main-chain atoms per residue are included here; side chains are omitted to keep the record compact.

  · Backbone dihedral angles. Every residue except chain termini has a φ (preceding-C → N → Cα → C) and a ψ (N → Cα → C → next-N). They are reported in degrees following the IUPAC sign convention. Secondary structure is essentially a statement about which (φ, ψ) basin each residue occupies.

  · The SS8 string is DSSP's per-residue secondary-structure call. α-helix (H) means an i→i+4 H-bond ladder; β-strand (E) means the residue participates in a β-sheet; 3₁₀ (G) and π (I) are tighter and wider helices; T/S are turns/bends; '-' is loop.

  · SS3 is a coarse helix/strand/coil call (letters a/b/c) made by the P-SEA algorithm from inter-Cα distances and dihedrals. It is less detailed than DSSP but needs only Cα positions.

Summarize the fold with a handful of shape descriptors and a per-residue structural alphabet.

  · Radius of gyration (Rg) is the root-mean-square distance of Cα atoms from their centroid — a single number for overall size and compactness. A globular domain of N residues has Rg ≈ 2.2·N^0.38 Å; an extended or disordered chain has a much larger Rg. The Cα contact count is the number of residue pairs whose Cα atoms are within 8 Å and are more than four posi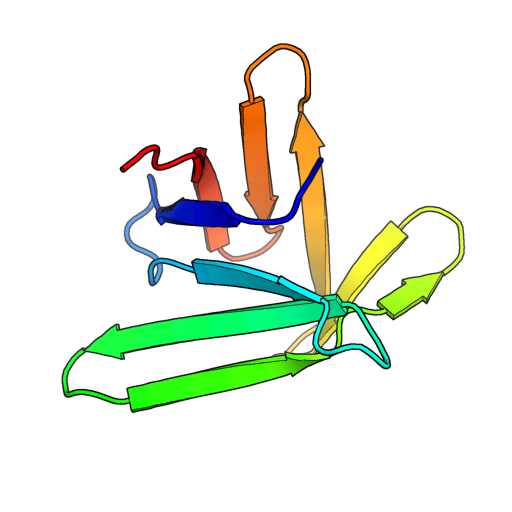tions apart in sequence — a standard proxy for tertiary packing density. The bounding box is the smallest axis-aligned box enclosing all Cα atoms.

  · The Foldseek 3Di string encodes local tertiary geometry as a 20-letter alphabet — one character per residue — derived from the relative positions of nearby Cα atoms. Unlike the amino-acid sequence, 3Di is a direct function of the 3D structure, so two proteins with the same fold have similar 3Di strings even at low sequence identity.

  · Solvent-accessible surface area (SASA) is the area in Å² traced out by the centre of a 1.4 Å probe sphere (a water molecule) rolled over the protein's van der Waals surface (Shrake–Rupley / Lee–Richards construction). Buried residues have near-zero SASA; fully exposed residues can exceed 200 Å². The total SASA scales roughly with the number of surface residues.

Ask how reliable the model is.

  · pLDDT (predicted Local Distance Difference Test) is AlphaFold's per-residue confidence score, ranging from 0 to 100. Values above 90 indicate high confidence (typically well-packed cores); 70–90 is confident; 50–70 low confidence; below 50 usually means the region is disordered or the prediction is unreliable there. AlphaFold stores pLDDT in the mmCIF B-factor column.

  · B-factor (Debye–Waller factor) reflects atomic displacement in the crystal lattice. It is an experimental observable (units Å²), not a prediction; low values mean the atom is pinned down, high values mean it moves or is heterogeneous across the crystal.

  · Predicted Aligned Error (PAE) is an AlphaFold confidence matrix: entry (i, j) is the expected error in the position of residue j, in ångströms, when the prediction is superimposed on the true structure at residue i. Low PAE within a block of residues means that block is internally rigid and well-predicted; high PAE between two blocks means their rel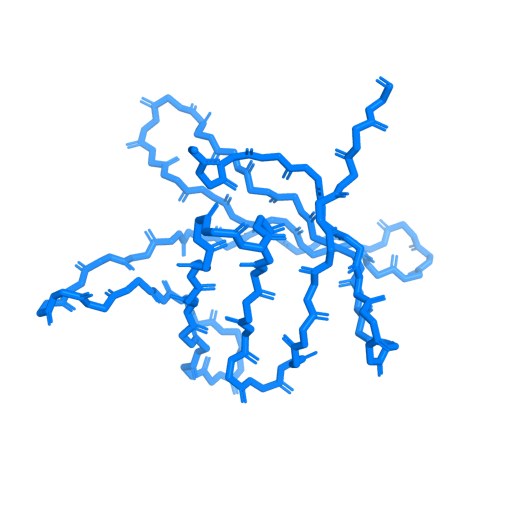ative placement is uncertain even if each block individually is confident.

Place it in context: what it resembles, what it is annotated as, and how it looks.

  · Nearest PDB neighbors are the top structural matches found by Foldseek when searching this structure against the entire Protein Data Bank. Each hit reports a TM-score (0 to 1; >0.5 almost always implies the same fold) and an E-value. These are *structural* homologs — they may share no detectable sequence similarity.

  · Functional annotations link the protein to curated databases. InterPro entries identify conserved domains and families by matching the sequence against member-database signatures (Pfam, PROSITE, CDD, …). Gene Ontology (GO) terms describe molecular function, biological process, and cellular component in a controlled vocabulary. CATH places the structure in a hierarchical fold classification (Class/Architecture/Topology/Homologous-superfamily). The organism is the source species.

  · Three diagnostic plots accompany the record. The Cα contact map visualizes the tertiary structure as a 2D adjacency matrix (8 Å cutoff, sequence-local contacts suppressed). The Ramachandran plot shows the distribution of backbone (φ, ψ) torsions, with points in the α and β basins reflecting secondary structure content. The PAE plot shows AlphaFold's inter-residue confidence as a color matrix.

  · Six rendered views show the 3D structure from the faces of a cube — i.e. along ±x, ±y, ±z. Rendering representation is drawn randomly per protein from cartoon (secondary-structure ribbons), sticks (backbone bonds), or molecular surface; coloring is either N→C rainbow (blue at the N-terminus through red at the C-terminus) or one color per chain.